Protein AF-A0A9D8DW08-F1 (afdb_monomer)

Structure (mmCIF, N/CA/C/O backbone):
data_AF-A0A9D8DW08-F1
#
_entry.id   AF-A0A9D8DW08-F1
#
loop_
_atom_site.group_PDB
_atom_site.id
_atom_site.type_symbol
_atom_site.label_atom_id
_atom_site.label_alt_id
_atom_site.label_comp_id
_atom_site.label_asym_id
_atom_site.label_entity_id
_atom_site.label_seq_id
_atom_site.pdbx_PDB_ins_code
_atom_site.Cartn_x
_atom_site.Cartn_y
_atom_site.Cartn_z
_atom_site.occupancy
_atom_site.B_iso_or_equiv
_atom_site.auth_seq_id
_atom_site.auth_comp_id
_atom_site.auth_asym_id
_atom_site.auth_atom_id
_atom_site.pdbx_PDB_model_num
ATOM 1 N N . MET A 1 1 ? 22.274 -33.154 24.339 1.00 39.69 1 MET A N 1
ATOM 2 C CA . MET A 1 1 ? 23.361 -33.702 23.501 1.00 3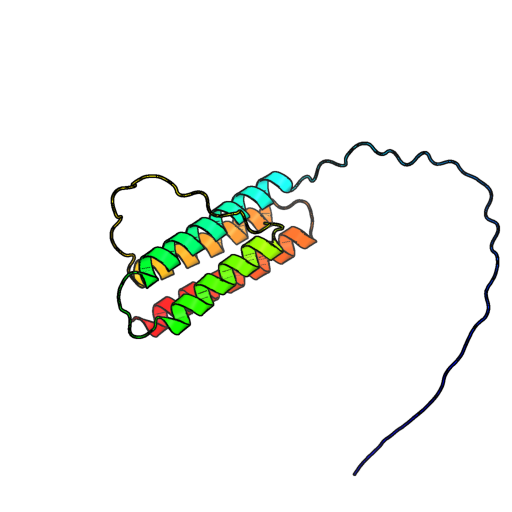9.69 1 MET A CA 1
ATOM 3 C C . MET A 1 1 ? 23.893 -32.590 22.617 1.00 39.69 1 MET A C 1
ATOM 5 O O . MET A 1 1 ? 23.185 -32.125 21.737 1.00 39.69 1 MET A O 1
ATOM 9 N N . THR A 1 2 ? 25.101 -32.122 22.906 1.00 46.06 2 THR A N 1
ATOM 10 C CA . THR A 1 2 ? 25.752 -30.995 22.230 1.00 46.06 2 THR A CA 1
ATOM 11 C C . THR A 1 2 ? 26.666 -31.552 21.148 1.00 46.06 2 THR A C 1
ATOM 13 O O . THR A 1 2 ? 27.529 -32.370 21.456 1.00 46.06 2 THR A O 1
ATOM 16 N N . ARG A 1 3 ? 26.510 -31.122 19.895 1.00 59.38 3 ARG A N 1
ATOM 17 C CA . ARG A 1 3 ? 27.507 -31.375 18.847 1.00 59.38 3 ARG A CA 1
ATOM 18 C C . ARG A 1 3 ? 28.001 -30.031 18.328 1.00 59.38 3 ARG A C 1
ATOM 20 O O . ARG A 1 3 ? 27.386 -29.417 17.469 1.00 59.38 3 ARG A O 1
ATOM 27 N N . ARG A 1 4 ? 29.084 -29.555 18.948 1.00 60.75 4 ARG A N 1
ATOM 28 C CA . ARG A 1 4 ? 29.958 -28.512 18.407 1.00 60.75 4 ARG A CA 1
ATOM 29 C C . ARG A 1 4 ? 30.937 -29.206 17.470 1.00 60.75 4 ARG A C 1
ATOM 31 O O . ARG A 1 4 ? 31.644 -30.109 17.910 1.00 60.75 4 ARG A O 1
ATOM 38 N N . THR A 1 5 ? 30.987 -28.777 16.219 1.00 62.94 5 THR A N 1
ATOM 39 C CA . THR A 1 5 ? 32.003 -29.217 15.263 1.00 62.94 5 THR A CA 1
ATOM 40 C C . THR A 1 5 ? 32.653 -27.972 14.685 1.00 62.94 5 THR A C 1
ATOM 42 O O . THR A 1 5 ? 31.967 -27.053 14.243 1.00 62.94 5 THR A O 1
ATOM 45 N N . ALA A 1 6 ? 33.973 -27.919 14.805 1.00 55.72 6 ALA A N 1
ATOM 46 C CA . ALA A 1 6 ? 34.824 -26.784 14.501 1.00 55.72 6 ALA A CA 1
ATOM 47 C C . ALA A 1 6 ? 35.776 -27.114 13.340 1.00 55.72 6 ALA A C 1
ATOM 49 O O . ALA A 1 6 ? 36.085 -2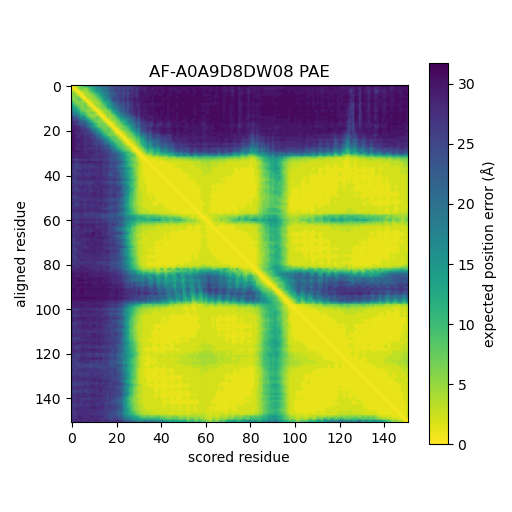8.284 13.124 1.00 55.72 6 ALA A O 1
ATOM 50 N N . LEU A 1 7 ? 36.285 -26.035 12.726 1.00 49.97 7 LEU A N 1
ATOM 51 C CA . LEU A 1 7 ? 37.443 -25.902 11.824 1.00 49.97 7 LEU A CA 1
ATOM 52 C C . LEU A 1 7 ? 37.309 -26.455 10.392 1.00 49.97 7 LEU A C 1
ATOM 54 O O . LEU A 1 7 ? 37.108 -27.642 10.187 1.00 49.97 7 LEU A O 1
ATOM 58 N N . ALA A 1 8 ? 37.598 -25.625 9.383 1.00 50.16 8 ALA A N 1
ATOM 59 C CA . ALA A 1 8 ? 38.976 -25.303 9.003 1.00 50.16 8 ALA A CA 1
ATOM 60 C C . ALA A 1 8 ? 39.054 -24.139 7.993 1.00 50.16 8 ALA A C 1
ATOM 62 O O . ALA A 1 8 ? 38.262 -24.039 7.061 1.00 50.16 8 ALA A O 1
ATOM 63 N N . LEU A 1 9 ? 40.048 -23.276 8.213 1.00 50.84 9 LEU A N 1
ATOM 64 C CA . LEU A 1 9 ? 40.566 -22.265 7.292 1.00 50.84 9 LEU A CA 1
ATOM 65 C C . LEU A 1 9 ? 41.298 -22.937 6.124 1.00 50.84 9 LEU A C 1
ATOM 67 O O . LEU A 1 9 ? 42.150 -23.792 6.360 1.00 50.84 9 LEU A O 1
ATOM 71 N N . LEU A 1 10 ? 41.065 -22.464 4.900 1.00 52.16 10 LEU A N 1
ATOM 72 C CA . LEU A 1 10 ? 41.981 -22.637 3.774 1.00 52.16 10 LEU A CA 1
ATOM 73 C C . LEU A 1 10 ? 42.176 -21.281 3.092 1.00 52.16 10 LEU A C 1
ATOM 75 O O . LEU A 1 10 ? 41.304 -20.782 2.386 1.00 52.16 10 LEU A O 1
ATOM 79 N N . ALA A 1 11 ? 43.338 -20.685 3.353 1.00 50.75 11 ALA A N 1
ATOM 80 C CA . ALA A 1 11 ? 43.899 -19.611 2.553 1.00 50.75 11 ALA A CA 1
ATOM 81 C C . ALA A 1 11 ? 44.397 -20.202 1.224 1.00 50.75 11 ALA A C 1
ATOM 83 O O . ALA A 1 11 ? 45.152 -21.174 1.226 1.00 50.75 11 ALA A O 1
ATOM 84 N N . GLY A 1 12 ? 43.973 -19.619 0.103 1.00 52.31 12 GLY A N 1
ATOM 85 C CA . GLY A 1 12 ? 44.420 -19.973 -1.242 1.00 52.31 12 GLY A CA 1
ATOM 86 C C . GLY A 1 12 ? 44.947 -18.733 -1.954 1.00 52.31 12 GLY A C 1
ATOM 87 O O . GLY A 1 12 ? 44.216 -17.764 -2.135 1.00 52.31 12 GLY A O 1
ATOM 88 N N . ALA A 1 13 ? 46.235 -18.770 -2.285 1.00 49.03 13 ALA A N 1
ATOM 89 C CA . ALA A 1 13 ? 47.001 -17.735 -2.962 1.00 49.03 13 ALA A CA 1
ATOM 90 C C . ALA A 1 13 ? 46.546 -17.494 -4.413 1.00 49.03 13 ALA A C 1
ATOM 92 O O . ALA A 1 13 ? 45.934 -18.352 -5.046 1.00 49.03 13 ALA A O 1
ATOM 93 N N . GLY A 1 14 ? 46.870 -16.302 -4.917 1.00 50.50 14 GLY A N 1
ATOM 94 C CA . GLY A 1 14 ? 46.451 -15.805 -6.219 1.00 50.50 14 GLY A CA 1
ATOM 95 C C . GLY A 1 14 ? 47.036 -16.538 -7.425 1.00 50.50 14 GLY A C 1
ATOM 96 O O . GLY A 1 14 ? 48.115 -17.126 -7.382 1.00 50.50 14 GLY A O 1
ATOM 97 N N . LEU A 1 15 ? 46.314 -16.403 -8.535 1.00 56.44 15 LEU A N 1
ATOM 98 C CA . LEU A 1 15 ? 46.805 -16.638 -9.884 1.00 56.44 15 LEU A CA 1
ATOM 99 C C . LEU A 1 15 ? 46.587 -15.356 -10.687 1.00 56.44 15 LEU A C 1
ATOM 101 O O . LEU A 1 15 ? 45.458 -14.907 -10.877 1.00 56.44 15 LEU A O 1
ATOM 105 N N . ALA A 1 16 ? 47.691 -14.768 -11.144 1.00 56.59 16 ALA A N 1
ATOM 106 C CA . ALA A 1 16 ? 47.689 -13.769 -12.195 1.00 56.59 16 ALA A CA 1
ATOM 107 C C . ALA A 1 16 ? 47.258 -14.451 -13.501 1.00 56.59 16 ALA A C 1
ATOM 109 O O . ALA A 1 16 ? 48.012 -15.236 -14.075 1.00 56.59 16 ALA A O 1
ATOM 110 N N . ALA A 1 17 ? 46.039 -14.164 -13.955 1.00 52.53 17 ALA A N 1
ATOM 111 C CA . ALA A 1 17 ? 45.581 -14.505 -15.292 1.00 52.53 17 ALA A CA 1
ATOM 112 C C . ALA A 1 17 ? 45.652 -13.247 -16.163 1.00 52.53 17 ALA A C 1
ATOM 114 O O . ALA A 1 17 ? 44.781 -12.380 -16.120 1.00 52.53 17 ALA A O 1
ATOM 115 N N . CYS A 1 18 ? 46.728 -13.148 -16.941 1.00 58.38 18 CYS A N 1
ATOM 116 C CA . CYS A 1 18 ? 46.840 -12.224 -18.058 1.00 58.38 18 CYS A CA 1
ATOM 117 C C . CYS A 1 18 ? 45.827 -12.634 -19.133 1.00 58.38 18 CYS A C 1
ATOM 119 O O . CYS A 1 18 ? 46.037 -13.623 -19.832 1.00 58.38 18 CYS A O 1
ATOM 121 N N . THR A 1 19 ? 44.752 -11.866 -19.286 1.00 63.84 19 THR A N 1
ATOM 122 C CA . THR A 1 19 ? 43.952 -11.866 -20.512 1.00 63.84 19 THR A CA 1
ATOM 123 C C . THR A 1 19 ? 44.161 -10.529 -21.207 1.00 63.84 19 THR A C 1
ATOM 125 O O . THR A 1 19 ? 43.840 -9.465 -20.685 1.00 63.84 19 THR A O 1
ATOM 128 N N . SER A 1 20 ? 44.793 -10.651 -22.369 1.00 51.50 20 SER A N 1
ATOM 129 C CA . SER A 1 20 ? 44.937 -9.703 -23.467 1.00 51.50 20 SER A CA 1
ATOM 130 C C . SER A 1 20 ? 43.800 -8.692 -23.588 1.00 51.50 20 SER A C 1
ATOM 132 O O . SER A 1 20 ? 42.624 -9.043 -23.502 1.00 51.50 20 SER A O 1
ATOM 134 N N . GLY A 1 21 ? 44.195 -7.445 -23.843 1.00 52.06 21 GLY A N 1
ATOM 135 C CA . GLY A 1 21 ? 43.305 -6.315 -24.038 1.00 52.06 21 GLY A CA 1
ATOM 136 C C . GLY A 1 21 ? 42.246 -6.557 -25.108 1.00 52.06 21 GLY A C 1
ATOM 137 O O . GLY A 1 21 ? 42.547 -6.858 -26.260 1.00 52.06 21 GLY A O 1
ATOM 138 N N . GLY A 1 22 ? 41.006 -6.334 -24.704 1.00 41.25 22 GLY A N 1
ATOM 139 C CA . GLY A 1 22 ? 40.044 -5.625 -25.518 1.00 41.25 22 GLY A CA 1
ATOM 140 C C . GLY A 1 22 ? 39.652 -4.399 -24.714 1.00 41.25 22 GLY A C 1
ATOM 141 O O . GLY A 1 22 ? 38.980 -4.543 -23.695 1.00 41.25 22 GLY A O 1
ATOM 142 N N . ASP A 1 23 ? 40.080 -3.213 -25.145 1.00 49.00 23 ASP A N 1
ATOM 143 C CA . ASP A 1 23 ? 39.424 -1.964 -24.757 1.00 49.00 23 ASP A CA 1
ATOM 144 C C . ASP A 1 23 ? 38.014 -2.016 -25.363 1.00 49.00 23 ASP A C 1
ATOM 146 O O . ASP A 1 23 ? 37.733 -1.491 -26.438 1.00 49.00 23 ASP A O 1
ATOM 150 N N . SER A 1 24 ? 37.119 -2.755 -24.708 1.00 55.66 24 SER A N 1
ATOM 151 C CA . SER A 1 24 ? 35.696 -2.512 -24.859 1.00 55.66 24 SER A CA 1
ATOM 152 C C . SER A 1 24 ? 35.456 -1.239 -24.079 1.00 55.66 24 SER A C 1
ATOM 154 O O . SER A 1 24 ? 35.317 -1.269 -22.858 1.00 55.66 24 SER A O 1
ATOM 156 N N . VAL A 1 25 ? 35.491 -0.111 -24.789 1.00 56.75 25 VAL A N 1
ATOM 157 C CA . VAL A 1 25 ? 34.915 1.1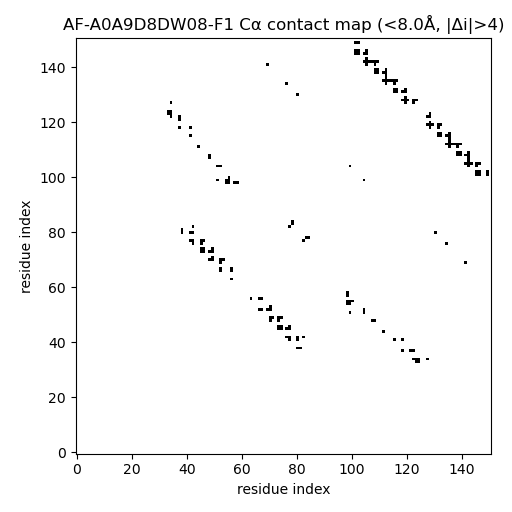35 -24.297 1.00 56.75 25 VAL A CA 1
ATOM 158 C C . VAL A 1 25 ? 33.499 0.768 -23.885 1.00 56.75 25 VAL A C 1
ATOM 160 O O . VAL A 1 25 ? 32.664 0.474 -24.739 1.00 56.75 25 VAL A O 1
ATOM 163 N N . ALA A 1 26 ? 33.279 0.655 -22.575 1.00 59.53 26 ALA A N 1
ATOM 164 C CA . ALA A 1 26 ? 31.960 0.425 -22.032 1.00 59.53 26 ALA A CA 1
ATOM 165 C C . ALA A 1 26 ? 31.085 1.543 -22.588 1.00 59.53 26 ALA A C 1
ATOM 167 O O . ALA A 1 26 ? 31.354 2.724 -22.341 1.00 59.53 26 ALA A O 1
ATOM 168 N N . ASP A 1 27 ? 30.107 1.158 -23.403 1.00 52.97 27 ASP A N 1
ATOM 169 C CA . ASP A 1 27 ? 29.066 2.056 -23.853 1.00 52.97 27 ASP A CA 1
ATOM 170 C C . ASP A 1 27 ? 28.392 2.589 -22.587 1.00 52.97 27 ASP A C 1
ATOM 172 O O . ASP A 1 27 ? 27.658 1.893 -21.892 1.00 52.97 27 ASP A O 1
ATOM 176 N N . THR A 1 28 ? 28.784 3.804 -22.216 1.00 60.38 28 THR A N 1
ATOM 177 C CA . THR A 1 28 ? 28.311 4.545 -21.042 1.00 60.38 28 THR A CA 1
ATOM 178 C C . THR A 1 28 ? 27.081 5.365 -21.409 1.00 60.38 28 THR A C 1
ATOM 180 O O . THR A 1 28 ? 26.70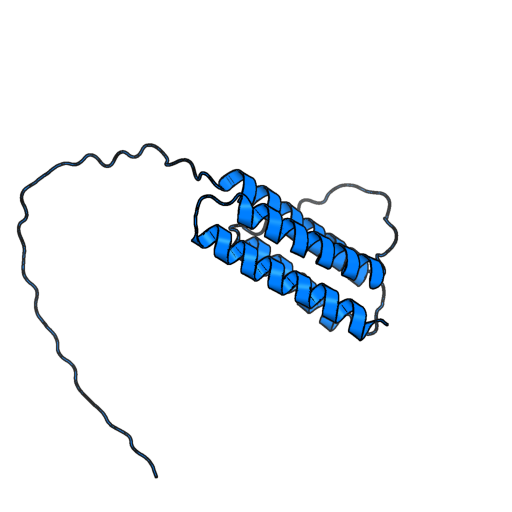9 6.300 -20.699 1.00 60.38 28 THR A O 1
ATOM 183 N N . SER A 1 29 ? 26.431 5.011 -22.521 1.00 61.00 29 SER A N 1
ATOM 184 C CA . SER A 1 29 ? 25.085 5.461 -22.811 1.00 61.00 29 SER A CA 1
ATOM 185 C C . SER A 1 29 ? 24.189 5.037 -21.644 1.00 61.00 29 SER A C 1
ATOM 187 O O . SER A 1 29 ? 24.195 3.863 -21.269 1.00 61.00 29 SER A O 1
ATOM 189 N N . PRO A 1 30 ? 23.451 5.968 -21.016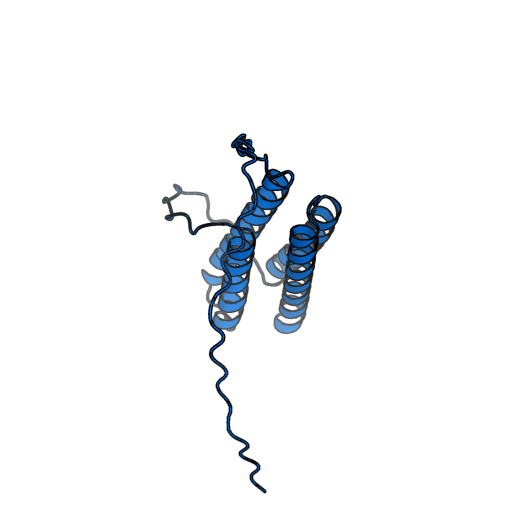 1.00 58.00 30 PRO A N 1
ATOM 190 C CA . PRO A 1 30 ? 22.559 5.614 -19.927 1.00 58.00 30 PRO A CA 1
ATOM 191 C C . PRO A 1 30 ? 21.529 4.614 -20.451 1.00 58.00 30 PRO A C 1
ATOM 193 O O . PRO A 1 30 ? 20.705 4.951 -21.303 1.00 58.00 30 PRO A O 1
ATOM 196 N N . THR A 1 31 ? 21.583 3.378 -19.954 1.00 73.75 31 THR A N 1
ATOM 197 C CA . THR A 1 31 ? 20.529 2.396 -20.193 1.00 73.75 31 THR A CA 1
ATOM 198 C C . THR A 1 31 ? 19.239 2.963 -19.614 1.00 73.75 31 THR A C 1
ATOM 200 O O . THR A 1 31 ? 19.141 3.205 -18.410 1.00 73.75 31 THR A O 1
ATOM 203 N N . VAL A 1 32 ? 18.264 3.229 -20.480 1.00 86.06 32 VAL A N 1
ATOM 204 C CA . VAL A 1 32 ? 16.927 3.664 -20.067 1.00 86.06 32 VAL A CA 1
ATOM 205 C C . VAL A 1 32 ? 16.285 2.509 -19.297 1.00 86.06 32 VAL A C 1
ATOM 207 O O . VAL A 1 32 ? 16.144 1.428 -19.861 1.00 86.06 32 VAL A O 1
ATOM 210 N N . ASP A 1 33 ? 15.915 2.722 -18.028 1.00 90.00 33 ASP A N 1
ATOM 211 C CA . ASP A 1 33 ? 15.120 1.751 -17.258 1.00 90.00 33 ASP A CA 1
ATOM 212 C C . ASP A 1 33 ? 13.739 1.626 -17.931 1.00 90.00 33 ASP A C 1
ATOM 214 O O . ASP A 1 33 ? 12.966 2.595 -17.895 1.00 90.00 33 ASP A O 1
ATOM 218 N N . PRO A 1 34 ? 13.418 0.480 -18.568 1.00 95.00 34 PRO A N 1
ATOM 219 C CA . PRO A 1 34 ? 12.163 0.311 -19.297 1.00 95.00 34 PRO A CA 1
ATOM 220 C C . PRO A 1 34 ? 10.939 0.381 -18.374 1.00 95.00 34 PRO A C 1
ATOM 222 O O . PRO A 1 34 ? 9.842 0.692 -18.835 1.00 95.00 34 PRO A O 1
ATOM 225 N N . ASP A 1 35 ? 11.128 0.152 -17.073 1.00 97.19 35 ASP A N 1
ATOM 226 C CA . ASP A 1 35 ? 10.066 0.108 -16.077 1.00 97.19 35 ASP A CA 1
ATOM 227 C C . ASP A 1 35 ? 9.975 1.373 -15.209 1.00 97.19 35 ASP A C 1
ATOM 229 O O . ASP A 1 35 ? 9.149 1.438 -14.292 1.00 97.19 35 ASP A O 1
ATOM 233 N N . ALA A 1 36 ? 10.771 2.409 -15.495 1.00 95.00 36 ALA A N 1
ATOM 234 C CA . ALA A 1 36 ? 10.802 3.637 -14.697 1.00 95.00 36 ALA A CA 1
ATOM 235 C C . ALA A 1 36 ? 9.408 4.265 -14.513 1.00 95.00 36 ALA A C 1
ATOM 237 O O . ALA A 1 36 ? 9.066 4.719 -13.419 1.00 95.00 36 ALA A O 1
ATOM 238 N N . GLY A 1 37 ? 8.582 4.252 -15.566 1.00 95.62 37 GLY A N 1
ATOM 239 C CA . GLY A 1 37 ? 7.210 4.764 -15.521 1.00 95.62 37 GLY A CA 1
ATOM 240 C C . GLY A 1 37 ? 6.307 3.955 -14.586 1.00 95.62 37 GLY A C 1
ATOM 241 O O . GLY A 1 37 ? 5.657 4.529 -13.715 1.00 95.62 37 GLY A O 1
ATOM 242 N N . THR A 1 38 ? 6.320 2.625 -14.716 1.00 97.62 38 THR A N 1
ATOM 243 C CA . THR A 1 38 ? 5.557 1.712 -13.847 1.00 97.62 38 THR A CA 1
ATOM 244 C C . THR A 1 38 ? 5.989 1.858 -12.389 1.00 97.62 38 THR A C 1
ATOM 246 O O . THR A 1 38 ? 5.151 1.948 -11.494 1.00 97.62 38 THR A O 1
ATOM 249 N N . ARG A 1 39 ? 7.298 1.942 -12.135 1.00 97.31 39 ARG A N 1
ATOM 250 C CA . ARG A 1 39 ? 7.861 2.126 -10.793 1.00 97.31 39 ARG A CA 1
ATOM 251 C C . ARG A 1 39 ? 7.403 3.444 -10.166 1.00 97.31 39 ARG A C 1
ATOM 253 O O . ARG A 1 39 ? 6.933 3.445 -9.032 1.00 97.31 39 ARG A O 1
ATOM 260 N N . ALA A 1 40 ? 7.485 4.548 -10.909 1.00 96.25 40 ALA A N 1
ATOM 261 C CA . ALA A 1 40 ? 7.054 5.864 -10.439 1.00 96.25 40 ALA A CA 1
ATOM 262 C C . ALA A 1 40 ? 5.543 5.923 -10.156 1.00 96.25 40 ALA A C 1
ATOM 264 O O . ALA A 1 40 ? 5.131 6.496 -9.147 1.00 96.25 40 ALA A O 1
ATOM 265 N N . GLU A 1 41 ? 4.725 5.301 -11.010 1.00 96.88 41 GLU A N 1
ATOM 266 C CA . GLU A 1 41 ? 3.277 5.185 -10.816 1.00 96.88 41 GLU A CA 1
ATOM 267 C C . GLU A 1 41 ? 2.948 4.468 -9.499 1.00 96.88 41 GLU A C 1
ATOM 269 O O . GLU A 1 41 ? 2.175 4.980 -8.690 1.00 96.88 41 GLU A O 1
ATOM 274 N N . VAL A 1 42 ? 3.561 3.306 -9.256 1.00 98.31 42 VAL A N 1
ATOM 275 C CA . VAL A 1 42 ? 3.281 2.511 -8.053 1.00 98.31 42 VAL A CA 1
ATOM 276 C C . VAL A 1 42 ? 3.815 3.205 -6.798 1.00 98.31 42 VAL A C 1
ATOM 278 O O . VAL A 1 42 ? 3.114 3.243 -5.793 1.00 98.31 42 VAL A O 1
ATOM 281 N N . VAL A 1 43 ? 4.985 3.850 -6.857 1.00 98.12 43 VAL A N 1
ATOM 282 C CA . VAL A 1 43 ? 5.493 4.686 -5.752 1.00 98.12 43 VAL A CA 1
ATOM 283 C C . VAL A 1 43 ? 4.502 5.794 -5.388 1.00 98.12 43 VAL A C 1
ATOM 285 O O . VAL A 1 43 ? 4.243 6.018 -4.207 1.00 98.12 43 VAL A O 1
ATOM 288 N N . ALA A 1 44 ? 3.924 6.483 -6.375 1.00 96.12 44 ALA A N 1
ATOM 289 C CA . ALA A 1 44 ? 2.922 7.513 -6.110 1.00 96.12 44 ALA A CA 1
ATOM 290 C C . ALA A 1 44 ? 1.656 6.935 -5.452 1.00 96.12 44 ALA A C 1
ATOM 292 O O . ALA A 1 44 ? 1.082 7.570 -4.568 1.00 96.12 44 ALA A O 1
ATOM 293 N N . GLN A 1 45 ? 1.247 5.725 -5.843 1.00 98.06 45 GLN A N 1
ATOM 294 C CA . GLN A 1 45 ? 0.113 5.022 -5.237 1.00 98.06 45 GLN A CA 1
ATOM 295 C C . GLN A 1 45 ? 0.398 4.609 -3.780 1.00 98.06 45 GLN A C 1
ATOM 297 O O . GLN A 1 45 ? -0.459 4.830 -2.928 1.00 98.06 45 GLN A O 1
ATOM 302 N N . GLU A 1 46 ? 1.596 4.104 -3.460 1.00 98.62 46 GLU A N 1
ATOM 303 C CA . GLU A 1 46 ? 1.989 3.806 -2.069 1.00 98.62 46 GLU A CA 1
ATOM 304 C C . GLU A 1 46 ? 1.940 5.063 -1.190 1.00 98.62 46 GLU A C 1
ATOM 306 O O . GLU A 1 46 ? 1.382 5.047 -0.095 1.00 98.62 46 GLU A O 1
ATOM 311 N N . TRP A 1 47 ? 2.461 6.193 -1.677 1.00 97.56 47 TRP A N 1
ATOM 312 C CA . TRP A 1 47 ? 2.409 7.451 -0.925 1.00 97.56 47 TRP A CA 1
ATOM 313 C C . TRP A 1 47 ? 0.985 7.992 -0.755 1.00 97.56 47 TRP A C 1
ATOM 315 O O . TRP A 1 47 ? 0.686 8.612 0.267 1.00 97.56 47 TRP A O 1
ATOM 325 N N . ALA A 1 48 ? 0.090 7.735 -1.712 1.00 96.81 48 ALA A N 1
ATOM 326 C CA . ALA A 1 48 ? -1.326 8.052 -1.557 1.00 96.81 48 ALA A CA 1
ATOM 327 C C . ALA A 1 48 ? -1.983 7.210 -0.446 1.00 96.81 48 ALA A C 1
ATOM 329 O O . ALA A 1 48 ? -2.766 7.754 0.333 1.00 96.81 48 ALA A O 1
ATOM 330 N N . LEU A 1 49 ? -1.623 5.926 -0.313 1.00 98.00 49 LEU A N 1
ATOM 331 C CA . LEU A 1 49 ? -2.066 5.085 0.807 1.00 98.00 49 LEU A CA 1
ATOM 332 C C . LEU A 1 49 ? -1.508 5.592 2.140 1.00 98.00 49 LEU A C 1
ATOM 334 O O . LEU A 1 49 ? -2.272 5.747 3.089 1.00 98.00 49 LEU A O 1
ATOM 338 N N . VAL A 1 50 ? -0.221 5.959 2.207 1.00 97.50 50 VAL A N 1
ATOM 339 C CA . VAL A 1 50 ? 0.374 6.572 3.412 1.00 97.50 50 VAL A CA 1
ATOM 340 C C . VAL A 1 50 ? -0.418 7.805 3.857 1.00 97.50 50 VAL A C 1
ATOM 342 O O . VAL A 1 50 ? -0.749 7.920 5.036 1.00 97.50 50 VAL A O 1
ATOM 345 N N . ALA A 1 51 ? -0.779 8.691 2.923 1.00 95.88 51 ALA A N 1
ATOM 346 C CA . ALA A 1 51 ? -1.582 9.876 3.221 1.00 95.88 51 ALA A CA 1
ATOM 347 C C . ALA A 1 51 ? -3.005 9.528 3.702 1.00 95.88 51 ALA A C 1
ATOM 349 O O . ALA A 1 51 ? -3.551 10.212 4.570 1.00 95.88 51 ALA A O 1
ATOM 350 N N . LEU A 1 52 ? -3.605 8.459 3.171 1.00 96.50 52 LEU A N 1
ATOM 351 C CA . LEU A 1 52 ? -4.916 7.979 3.605 1.00 96.50 52 LEU A CA 1
ATOM 352 C C . LEU A 1 52 ? -4.866 7.418 5.036 1.00 96.50 52 LEU A C 1
ATOM 354 O O . LEU A 1 52 ? -5.731 7.738 5.852 1.00 96.50 52 LEU A O 1
ATOM 358 N N . TYR A 1 53 ? -3.823 6.655 5.373 1.00 97.31 53 TYR A N 1
ATOM 359 C CA . TYR A 1 53 ? -3.583 6.202 6.744 1.00 97.31 53 TYR A CA 1
ATOM 360 C C . TYR A 1 53 ? -3.270 7.359 7.698 1.00 97.31 53 TYR A C 1
ATOM 362 O O . TYR A 1 53 ? -3.775 7.359 8.817 1.00 97.31 53 TYR A O 1
ATOM 370 N N . ASP A 1 54 ? -2.499 8.364 7.269 1.00 96.25 54 ASP A N 1
ATOM 371 C CA . ASP A 1 54 ? -2.272 9.591 8.048 1.00 96.25 54 ASP A CA 1
ATOM 372 C C . ASP A 1 54 ? -3.590 10.298 8.385 1.00 96.25 54 ASP A C 1
ATOM 374 O O . ASP A 1 54 ? -3.810 10.706 9.526 1.00 96.25 54 ASP A O 1
ATOM 378 N N . ALA A 1 55 ? -4.499 10.397 7.411 1.00 94.81 55 ALA A N 1
ATOM 379 C CA . ALA A 1 55 ? -5.823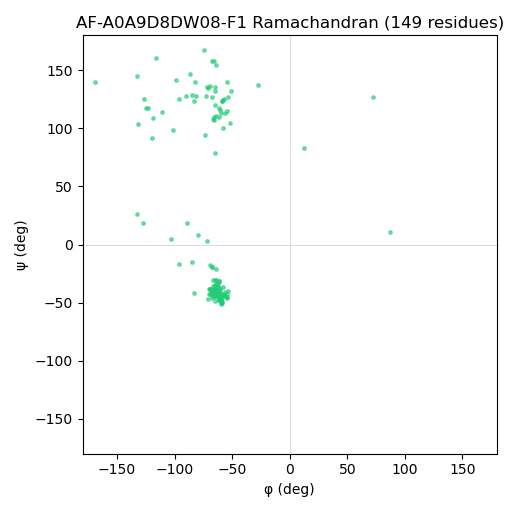 10.969 7.628 1.00 94.81 55 ALA A CA 1
ATOM 380 C C . ALA A 1 55 ? -6.672 10.127 8.597 1.00 94.81 55 ALA A C 1
ATOM 382 O O . ALA A 1 55 ? -7.366 10.693 9.441 1.00 94.81 55 ALA A O 1
ATOM 383 N N . ALA A 1 56 ? -6.601 8.793 8.520 1.00 94.69 56 ALA A N 1
ATOM 384 C CA . ALA A 1 56 ? -7.287 7.896 9.455 1.00 94.69 56 ALA A CA 1
ATOM 385 C C . ALA A 1 56 ? -6.759 8.049 10.893 1.00 94.69 56 ALA A C 1
ATOM 387 O O . ALA A 1 56 ? -7.534 8.130 11.847 1.00 94.69 56 ALA A O 1
ATOM 388 N N . LEU A 1 57 ? -5.433 8.125 11.041 1.00 95.62 57 LEU A N 1
ATOM 389 C CA . LEU A 1 57 ? -4.729 8.263 12.319 1.00 95.62 57 LEU A CA 1
ATOM 390 C C . LEU A 1 57 ? -4.938 9.633 12.980 1.00 95.62 57 LEU A C 1
ATOM 392 O O . LEU A 1 57 ? -4.720 9.769 14.183 1.00 95.62 57 LEU A O 1
ATOM 396 N N . ALA A 1 58 ? -5.391 10.641 12.230 1.00 93.69 58 ALA A N 1
ATOM 397 C CA . ALA A 1 58 ? -5.743 11.947 12.782 1.00 93.69 58 ALA A CA 1
ATOM 398 C C . ALA A 1 58 ? -6.981 11.900 13.702 1.00 93.69 58 ALA A C 1
ATOM 400 O O . ALA A 1 58 ? -7.172 12.808 14.516 1.00 93.69 58 ALA A O 1
ATOM 401 N N . ALA A 1 59 ? -7.815 10.856 13.604 1.00 89.75 59 ALA A N 1
ATOM 402 C CA . ALA A 1 59 ? -8.934 10.623 14.512 1.00 89.75 59 ALA A CA 1
ATOM 403 C C . ALA A 1 59 ? -8.575 9.590 15.601 1.00 89.75 59 ALA A C 1
ATOM 405 O O . ALA A 1 59 ? -7.926 8.583 15.308 1.00 89.75 59 ALA A O 1
ATOM 406 N N . PRO A 1 60 ? -9.031 9.771 16.859 1.00 84.38 60 PRO A N 1
ATOM 407 C CA . PRO A 1 60 ? -8.821 8.778 17.908 1.00 84.38 60 PRO A CA 1
ATOM 408 C C . PRO A 1 60 ? -9.429 7.424 17.529 1.00 84.38 60 PRO A C 1
ATOM 410 O O . PRO A 1 60 ? -10.632 7.318 17.289 1.00 84.38 60 PRO A O 1
ATOM 413 N N . SER A 1 61 ? -8.609 6.375 17.531 1.00 85.00 61 SER A N 1
ATOM 414 C CA . SER A 1 61 ? -9.049 5.001 17.302 1.00 85.00 61 SER A CA 1
ATOM 415 C C . SER A 1 61 ? -8.457 4.068 18.356 1.00 85.00 61 SER A C 1
ATOM 417 O O . SER A 1 61 ? -7.318 4.232 18.788 1.00 85.00 61 SER A O 1
ATOM 419 N N . GLY A 1 62 ? -9.216 3.045 18.756 1.00 91.50 62 GLY A N 1
ATOM 420 C CA . GLY A 1 62 ? -8.719 1.994 19.653 1.00 91.50 62 GLY A CA 1
ATOM 421 C C . GLY A 1 62 ? -7.710 1.040 18.999 1.00 91.50 62 GLY A C 1
ATOM 422 O O . GLY A 1 62 ? -7.309 0.069 19.630 1.00 91.50 62 GLY A O 1
ATOM 423 N N . ARG A 1 63 ? -7.344 1.276 17.731 1.00 94.19 63 ARG A N 1
ATOM 424 C CA . ARG A 1 63 ? -6.483 0.412 16.905 1.00 94.19 63 ARG A CA 1
ATOM 425 C C . ARG A 1 63 ? -5.390 1.214 16.180 1.00 94.19 63 ARG A C 1
ATOM 427 O O . ARG A 1 63 ? -4.912 0.804 15.127 1.00 94.19 63 ARG A O 1
ATOM 434 N N . ALA A 1 64 ? -5.001 2.364 16.738 1.00 95.56 64 ALA A N 1
ATOM 435 C CA . ALA A 1 64 ? -4.021 3.273 16.140 1.00 95.56 64 ALA A CA 1
ATOM 436 C C . ALA A 1 64 ? -2.658 2.604 15.884 1.00 95.56 64 ALA A C 1
ATOM 438 O O . ALA A 1 64 ? -2.046 2.853 14.848 1.00 95.56 64 ALA A O 1
ATOM 439 N N . ASP A 1 65 ? -2.215 1.714 16.775 1.00 97.25 65 ASP A N 1
ATOM 440 C CA . ASP A 1 65 ? -0.949 0.988 16.616 1.00 97.25 65 ASP A CA 1
ATOM 441 C C . ASP A 1 65 ? -0.956 0.110 15.358 1.00 97.25 65 ASP A C 1
ATOM 443 O O . ASP A 1 65 ? 0.003 0.086 14.594 1.00 97.25 65 ASP A O 1
ATOM 447 N N . GLU A 1 66 ? -2.067 -0.570 15.086 1.00 97.62 66 GLU A N 1
ATOM 448 C CA . GLU A 1 66 ? -2.199 -1.427 13.908 1.00 97.62 66 GLU A CA 1
ATOM 449 C C . GLU A 1 66 ? -2.261 -0.607 12.622 1.00 97.62 66 GLU A C 1
ATOM 451 O O . GLU A 1 66 ? -1.587 -0.938 11.652 1.00 97.62 66 GLU A O 1
ATOM 456 N N . LEU A 1 67 ? -3.013 0.498 12.624 1.00 97.69 67 LEU A N 1
ATOM 457 C CA . LEU A 1 67 ? -3.044 1.426 11.490 1.00 97.69 67 LEU A CA 1
ATOM 458 C C . LEU A 1 67 ? -1.664 2.050 11.230 1.00 97.69 67 LEU A C 1
ATOM 460 O O . LEU A 1 67 ? -1.285 2.243 10.077 1.00 97.69 67 LEU A O 1
ATOM 464 N N . THR A 1 68 ? -0.886 2.306 12.284 1.00 98.00 68 THR A N 1
ATOM 465 C CA . THR A 1 68 ? 0.503 2.774 12.168 1.00 98.00 68 THR A CA 1
ATOM 466 C C . THR A 1 68 ? 1.387 1.714 11.515 1.00 98.00 68 THR A C 1
ATOM 46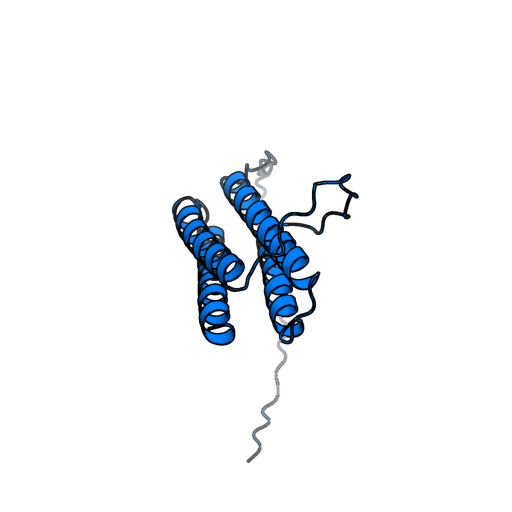8 O O . THR A 1 68 ? 2.131 2.032 10.591 1.00 98.00 68 THR A O 1
ATOM 471 N N . LEU A 1 69 ? 1.262 0.445 11.916 1.00 98.44 69 LEU A N 1
ATOM 472 C CA . LEU A 1 69 ? 2.022 -0.652 11.308 1.00 98.44 69 LEU A CA 1
ATOM 473 C C . LEU A 1 69 ? 1.691 -0.856 9.823 1.00 98.44 69 LEU A C 1
ATOM 475 O O . LEU A 1 69 ? 2.587 -1.169 9.039 1.00 98.44 69 LEU A O 1
ATOM 479 N N . LEU A 1 70 ? 0.427 -0.700 9.421 1.00 98.56 70 LEU A N 1
ATOM 480 C CA . LEU A 1 70 ? 0.034 -0.776 8.008 1.00 98.56 70 LEU A CA 1
ATOM 481 C C . LEU A 1 70 ? 0.611 0.404 7.214 1.00 98.56 70 LEU A C 1
ATOM 483 O O . LEU A 1 70 ? 1.256 0.207 6.186 1.00 98.56 70 LEU A O 1
ATOM 487 N N . ARG A 1 71 ? 0.502 1.624 7.752 1.00 98.56 71 ARG A N 1
ATOM 488 C CA . ARG A 1 71 ? 1.120 2.825 7.173 1.00 98.56 71 ARG A CA 1
ATOM 489 C C . ARG A 1 71 ? 2.625 2.664 6.948 1.00 98.56 71 ARG A C 1
ATOM 491 O O . ARG A 1 71 ? 3.143 3.045 5.899 1.00 98.56 71 ARG A O 1
ATOM 498 N N . GLU A 1 72 ? 3.340 2.127 7.933 1.00 98.56 72 GLU A N 1
ATOM 499 C CA . GLU A 1 72 ? 4.784 1.894 7.842 1.00 98.56 72 GLU A CA 1
ATOM 500 C C . GLU A 1 72 ? 5.144 0.878 6.751 1.00 98.56 72 GLU A C 1
ATOM 502 O O . GLU A 1 72 ? 6.158 1.051 6.073 1.00 98.56 72 GLU A O 1
ATOM 507 N N . GLN A 1 73 ? 4.300 -0.131 6.517 1.00 98.69 73 GLN A N 1
ATOM 508 C CA . GLN A 1 73 ? 4.508 -1.092 5.431 1.00 98.69 73 GLN A CA 1
ATOM 509 C C . GLN A 1 73 ? 4.415 -0.433 4.051 1.00 98.69 73 GLN A C 1
ATOM 511 O O . GLN A 1 73 ? 5.266 -0.713 3.213 1.00 98.69 73 GLN A O 1
ATOM 516 N N . HIS A 1 74 ? 3.490 0.505 3.822 1.00 98.69 74 HIS A N 1
ATOM 517 C CA . HIS A 1 74 ? 3.445 1.259 2.556 1.00 98.69 74 HIS A CA 1
ATOM 518 C C . HIS A 1 74 ? 4.682 2.129 2.334 1.00 98.69 74 HIS A C 1
ATOM 520 O O . HIS A 1 74 ? 5.187 2.233 1.215 1.00 98.69 74 HIS A O 1
ATOM 526 N N . ILE A 1 75 ? 5.227 2.722 3.402 1.00 98.31 75 ILE A N 1
ATOM 527 C CA . ILE A 1 75 ? 6.504 3.443 3.315 1.00 98.31 75 ILE A CA 1
ATOM 528 C C . ILE A 1 75 ? 7.619 2.486 2.879 1.00 98.31 75 ILE A C 1
ATOM 530 O O . ILE A 1 75 ? 8.447 2.846 2.039 1.00 98.31 75 ILE A O 1
ATOM 534 N N . GLU A 1 76 ? 7.650 1.272 3.426 1.00 98.44 76 GLU A N 1
ATOM 535 C CA . GLU A 1 76 ? 8.642 0.268 3.049 1.00 98.44 76 GLU A CA 1
ATOM 536 C C . GLU A 1 76 ? 8.439 -0.245 1.617 1.00 98.44 76 GLU A C 1
ATOM 538 O O . GLU A 1 76 ? 9.412 -0.369 0.876 1.00 98.44 76 GLU A O 1
ATOM 543 N N . HIS A 1 77 ? 7.198 -0.449 1.170 1.00 98.50 77 HIS A N 1
ATOM 544 C CA . HIS A 1 77 ? 6.899 -0.787 -0.223 1.00 98.50 77 HIS A CA 1
ATOM 545 C C . HIS A 1 77 ? 7.392 0.308 -1.181 1.00 98.50 77 HIS A C 1
ATOM 547 O O . HIS A 1 77 ? 8.082 0.010 -2.159 1.00 98.50 77 HIS A O 1
ATOM 553 N N . ALA A 1 78 ? 7.115 1.584 -0.879 1.00 97.75 78 ALA A N 1
ATOM 554 C CA . ALA A 1 78 ? 7.591 2.713 -1.676 1.00 97.75 78 ALA A CA 1
ATOM 555 C C . ALA A 1 78 ? 9.126 2.731 -1.765 1.00 97.75 78 ALA A C 1
ATOM 557 O O . ALA A 1 78 ? 9.688 2.940 -2.843 1.00 97.75 78 ALA A O 1
ATOM 558 N N . ARG A 1 79 ? 9.819 2.471 -0.649 1.00 96.94 79 ARG A N 1
ATOM 559 C CA . ARG A 1 79 ? 11.288 2.381 -0.604 1.00 96.94 79 ARG A CA 1
ATOM 560 C C . ARG A 1 79 ? 11.830 1.198 -1.394 1.00 96.94 79 ARG A C 1
ATOM 562 O O . ARG A 1 79 ? 12.793 1.371 -2.138 1.00 96.94 79 ARG A O 1
ATOM 569 N N . ALA A 1 80 ? 11.205 0.027 -1.288 1.00 97.56 80 ALA A N 1
ATOM 570 C CA . ALA A 1 80 ? 11.570 -1.156 -2.064 1.00 97.56 80 ALA A CA 1
ATOM 571 C C . ALA A 1 80 ? 11.419 -0.915 -3.576 1.00 97.56 80 ALA A C 1
ATOM 573 O O . ALA A 1 80 ? 12.200 -1.427 -4.377 1.00 97.56 80 ALA A O 1
ATOM 574 N N . LEU A 1 81 ? 10.464 -0.069 -3.968 1.00 96.31 81 LEU A N 1
ATOM 575 C CA . LEU A 1 81 ? 10.286 0.409 -5.338 1.00 96.31 81 LEU A CA 1
ATOM 576 C C . LEU A 1 81 ? 11.258 1.539 -5.722 1.00 96.31 81 LEU A C 1
ATOM 578 O O . LEU A 1 81 ? 11.129 2.106 -6.799 1.00 96.31 81 LEU A O 1
ATOM 582 N N . GLY A 1 82 ? 12.245 1.872 -4.891 1.00 93.12 82 GLY A N 1
ATOM 583 C CA . GLY A 1 82 ? 13.270 2.872 -5.193 1.00 93.12 82 GLY A CA 1
ATOM 584 C C . GLY A 1 82 ? 12.888 4.310 -4.839 1.00 93.12 82 GLY A C 1
ATOM 585 O O . GLY A 1 82 ? 13.609 5.234 -5.215 1.00 93.12 82 GLY A O 1
ATOM 586 N N . SER A 1 83 ? 11.789 4.531 -4.108 1.00 91.38 83 SER A N 1
ATOM 587 C CA . SER A 1 83 ? 11.495 5.850 -3.546 1.00 91.38 83 SER A CA 1
ATOM 588 C C . SER A 1 83 ? 12.513 6.194 -2.462 1.00 91.38 83 SER A C 1
ATOM 590 O O . SER A 1 83 ? 12.704 5.452 -1.498 1.00 91.38 83 SER A O 1
ATOM 592 N N . THR A 1 84 ? 13.150 7.353 -2.586 1.00 82.25 84 THR A N 1
ATOM 593 C CA . THR A 1 84 ? 13.871 7.961 -1.471 1.00 82.25 84 THR A CA 1
ATOM 594 C C . THR A 1 84 ? 12.900 8.811 -0.651 1.00 82.25 84 THR A C 1
ATOM 596 O O . THR A 1 84 ? 11.967 9.388 -1.216 1.00 82.25 84 THR A O 1
ATOM 599 N N . PRO A 1 85 ? 13.078 8.910 0.679 1.00 65.94 85 PRO A N 1
ATOM 600 C CA . PRO A 1 85 ? 12.266 9.806 1.489 1.00 65.94 85 PRO A CA 1
ATOM 601 C C . PRO A 1 85 ? 12.385 11.235 0.948 1.00 65.94 85 PRO A C 1
ATOM 603 O O . PRO A 1 85 ? 13.461 11.832 0.998 1.00 65.94 85 PRO A O 1
ATOM 606 N N . ALA A 1 86 ? 11.294 11.782 0.417 1.00 63.03 86 ALA A N 1
ATOM 607 C CA . ALA A 1 86 ? 11.244 13.194 0.082 1.00 63.03 86 ALA A CA 1
ATOM 608 C C . ALA A 1 86 ? 11.169 14.002 1.383 1.00 63.03 86 ALA A C 1
ATOM 610 O O . ALA A 1 86 ? 10.403 13.666 2.289 1.00 63.03 86 ALA A O 1
ATOM 611 N N . THR A 1 87 ? 11.947 15.081 1.485 1.00 49.28 87 THR A N 1
ATOM 612 C CA . THR A 1 87 ? 11.763 16.060 2.560 1.00 49.28 87 THR A CA 1
ATOM 613 C C . THR A 1 87 ? 10.340 16.612 2.448 1.00 49.28 87 THR A C 1
ATOM 615 O O . THR A 1 87 ? 9.992 17.120 1.376 1.00 49.28 87 THR A O 1
ATOM 618 N N . PRO A 1 88 ? 9.503 16.524 3.498 1.00 50.09 88 PRO A N 1
ATOM 619 C CA . PRO A 1 88 ? 8.136 17.011 3.417 1.00 50.09 88 PRO A CA 1
ATOM 620 C C . PRO A 1 88 ? 8.167 18.512 3.128 1.00 50.09 88 PRO A C 1
ATOM 622 O O . PRO A 1 88 ? 8.703 19.303 3.904 1.00 50.09 88 PRO A O 1
ATOM 625 N N . THR A 1 89 ? 7.615 18.905 1.983 1.00 46.84 89 THR A N 1
ATOM 626 C CA . THR A 1 89 ? 7.321 20.305 1.686 1.00 46.84 89 THR A CA 1
ATOM 627 C C . THR A 1 89 ? 5.905 20.587 2.179 1.00 46.84 89 THR A C 1
ATOM 629 O O . THR A 1 89 ? 4.991 19.825 1.857 1.00 46.84 89 THR A O 1
ATOM 632 N N . PRO A 1 90 ? 5.691 21.632 2.996 1.00 41.12 90 PRO A N 1
ATOM 633 C CA . PRO A 1 90 ? 4.358 21.953 3.480 1.00 41.12 90 PRO A CA 1
ATOM 634 C C . PRO A 1 90 ? 3.484 22.374 2.292 1.00 41.12 90 PRO A C 1
ATOM 636 O O . PRO A 1 90 ? 3.691 23.432 1.700 1.00 41.12 90 PRO A O 1
ATOM 639 N N . SER A 1 91 ? 2.521 21.527 1.931 1.00 54.81 91 SER 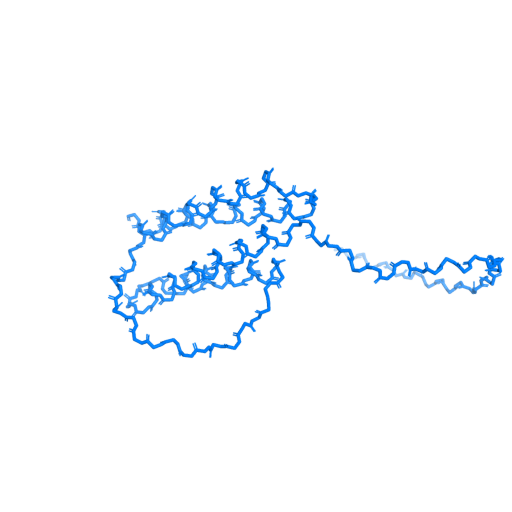A N 1
ATOM 640 C CA . SER A 1 91 ? 1.500 21.848 0.936 1.00 54.81 91 SER A CA 1
ATOM 641 C C . SER A 1 91 ? 0.394 22.671 1.600 1.00 54.81 91 SER A C 1
ATOM 643 O O . SER A 1 91 ? -0.111 22.310 2.665 1.00 54.81 91 SER A O 1
ATOM 645 N N . ALA A 1 92 ? 0.067 23.819 1.007 1.00 48.31 92 ALA A N 1
ATOM 646 C CA . ALA A 1 92 ? -0.869 24.792 1.558 1.00 48.31 92 ALA A CA 1
ATOM 647 C C . ALA A 1 92 ? -2.323 24.287 1.518 1.00 48.31 92 ALA A C 1
ATOM 649 O O . ALA A 1 92 ? -2.780 23.787 0.494 1.00 48.31 92 ALA A O 1
ATOM 650 N N . SER A 1 93 ? -3.024 24.474 2.644 1.00 54.03 93 SER A N 1
ATOM 651 C CA . SER A 1 93 ? -4.473 24.370 2.886 1.00 54.03 93 SER A CA 1
ATOM 652 C C . SER A 1 93 ? -5.314 23.715 1.785 1.00 54.03 93 SER A C 1
ATOM 654 O O . SER A 1 93 ? -5.991 24.395 1.013 1.00 54.03 93 SER A O 1
ATOM 656 N N . ALA A 1 94 ? -5.352 22.384 1.783 1.00 54.12 94 ALA A N 1
ATOM 657 C CA . ALA A 1 94 ? -6.468 21.645 1.208 1.00 54.12 94 ALA A CA 1
ATOM 658 C C . ALA A 1 94 ? -7.605 21.572 2.243 1.00 54.12 94 ALA A C 1
ATOM 660 O O . ALA A 1 94 ? -7.358 21.409 3.439 1.00 54.12 94 ALA A O 1
ATOM 661 N N . SER A 1 95 ? -8.850 21.726 1.787 1.00 54.97 95 SER A N 1
ATOM 662 C CA . SER A 1 95 ? -10.049 21.472 2.595 1.00 54.97 95 SER A CA 1
ATOM 663 C C . SER A 1 95 ? -9.941 20.086 3.236 1.00 54.97 95 SER A C 1
ATOM 665 O O . SER A 1 95 ? -9.569 19.148 2.536 1.00 54.97 95 SER A O 1
ATOM 667 N N . VAL A 1 96 ? -10.210 19.969 4.542 1.00 56.91 96 VAL A N 1
ATOM 668 C CA . VAL A 1 96 ? -10.068 18.704 5.280 1.00 56.91 96 VAL A CA 1
ATOM 669 C C . VAL A 1 96 ? -11.024 17.681 4.656 1.00 56.91 96 VAL A C 1
ATOM 671 O O . VAL A 1 96 ? -12.240 17.853 4.787 1.00 56.91 96 VAL A O 1
ATOM 674 N N . PRO A 1 97 ? -10.523 16.652 3.947 1.00 62.16 97 PRO A N 1
ATOM 675 C CA . PRO A 1 97 ? -11.386 15.583 3.478 1.00 62.16 97 PRO A CA 1
ATOM 676 C C . PRO A 1 97 ? -11.974 14.850 4.695 1.00 62.16 97 PRO A C 1
ATOM 678 O O . PRO A 1 97 ? -11.376 14.878 5.775 1.00 62.16 97 PRO A O 1
ATOM 681 N N . PRO A 1 98 ? -13.147 14.206 4.561 1.00 79.94 98 PRO A N 1
ATOM 682 C CA . PRO A 1 98 ? -13.678 13.379 5.636 1.00 79.94 98 PRO A CA 1
ATOM 683 C C . PRO A 1 98 ? -12.639 12.329 6.053 1.00 79.94 98 PRO A C 1
ATOM 685 O O . PRO A 1 98 ? -11.942 11.769 5.206 1.00 79.94 98 PRO A O 1
ATOM 688 N N . VAL A 1 99 ? -12.534 12.082 7.362 1.00 89.81 99 VAL A N 1
ATOM 689 C CA . VAL A 1 99 ? -11.665 11.031 7.910 1.00 89.81 99 VAL A CA 1
ATOM 690 C C . VAL A 1 99 ? -12.094 9.691 7.300 1.00 89.81 99 VAL A C 1
ATOM 692 O O . VAL A 1 99 ? -13.276 9.350 7.416 1.00 89.81 99 VAL A O 1
ATOM 695 N N . PRO A 1 100 ? -11.187 8.939 6.654 1.00 93.56 100 PRO A N 1
ATOM 696 C CA . PRO A 1 100 ? -11.540 7.672 6.028 1.00 93.56 100 PRO A CA 1
ATOM 697 C C . PRO A 1 100 ? -11.965 6.647 7.082 1.00 93.56 100 PRO A C 1
ATOM 699 O O . PRO A 1 100 ? -11.333 6.500 8.131 1.00 93.56 100 PRO A O 1
ATOM 702 N N . SER A 1 101 ? -13.049 5.929 6.796 1.00 93.88 101 SER A N 1
ATOM 703 C CA . SER A 1 101 ? -13.498 4.804 7.613 1.00 93.88 101 SER A CA 1
ATOM 704 C C . SER A 1 101 ? -12.612 3.572 7.398 1.00 93.88 101 SER A C 1
ATOM 706 O O . SER A 1 101 ? -11.856 3.476 6.429 1.00 93.88 101 SER A O 1
ATOM 708 N N . ALA A 1 102 ? -12.747 2.568 8.268 1.00 93.69 102 ALA A N 1
ATOM 709 C CA . ALA A 1 102 ? -12.088 1.281 8.056 1.00 93.69 102 ALA A CA 1
ATOM 710 C C . ALA A 1 102 ? -12.558 0.593 6.759 1.00 93.69 102 ALA A C 1
ATOM 712 O O . ALA A 1 102 ? -11.766 -0.095 6.113 1.00 93.69 102 ALA A O 1
ATOM 713 N N . GLN A 1 103 ? -13.817 0.801 6.344 1.00 95.94 103 GLN A N 1
ATOM 714 C CA . GLN A 1 103 ? -14.302 0.309 5.053 1.00 95.94 103 GLN A CA 1
ATOM 715 C C . GLN A 1 103 ? -13.627 1.021 3.875 1.00 95.94 103 GLN A C 1
ATOM 717 O O . GLN A 1 103 ? -13.280 0.354 2.901 1.00 95.94 103 GLN A O 1
ATOM 722 N N . ASP A 1 104 ? -13.405 2.336 3.973 1.00 96.62 104 ASP A N 1
ATOM 723 C CA . ASP A 1 104 ? -12.714 3.106 2.930 1.00 96.62 104 ASP A CA 1
ATOM 724 C C . ASP A 1 104 ? -11.259 2.647 2.782 1.00 96.62 104 ASP A C 1
ATOM 726 O O . ASP A 1 104 ? -10.808 2.391 1.666 1.00 96.62 104 ASP A O 1
ATOM 730 N N . LEU A 1 105 ? -10.548 2.451 3.901 1.00 97.62 105 LEU A N 1
ATOM 731 C CA . LEU A 1 105 ? -9.193 1.888 3.896 1.00 97.62 105 LEU A CA 1
ATOM 732 C C . LEU A 1 105 ? -9.181 0.486 3.274 1.00 97.62 105 LEU A C 1
ATOM 734 O O . LEU A 1 105 ? -8.391 0.209 2.378 1.00 97.62 105 LEU A O 1
ATOM 738 N N . ALA A 1 106 ? -10.100 -0.395 3.677 1.00 98.44 106 ALA A N 1
ATOM 739 C CA . ALA A 1 106 ? -10.155 -1.754 3.143 1.00 98.44 106 ALA A CA 1
ATOM 740 C C . ALA A 1 106 ? -10.478 -1.809 1.639 1.00 98.44 106 ALA A C 1
ATOM 742 O O . ALA A 1 106 ? -10.073 -2.753 0.952 1.00 98.44 106 ALA A O 1
ATOM 743 N N . ALA A 1 107 ? -11.246 -0.841 1.132 1.00 98.50 107 ALA A N 1
ATOM 744 C CA . ALA A 1 107 ? -11.501 -0.688 -0.293 1.00 98.50 107 ALA A CA 1
ATOM 745 C C . ALA A 1 107 ? -10.243 -0.199 -1.022 1.00 98.50 107 ALA A C 1
ATOM 747 O O . ALA A 1 107 ? -9.855 -0.817 -2.012 1.00 98.50 107 ALA A O 1
ATOM 748 N N . ALA A 1 108 ? -9.571 0.825 -0.488 1.00 98.56 108 ALA A N 1
ATOM 749 C CA . ALA A 1 108 ? -8.331 1.357 -1.045 1.00 98.56 108 ALA A CA 1
ATOM 750 C C . ALA A 1 108 ? -7.229 0.287 -1.139 1.00 98.56 108 ALA A C 1
ATOM 752 O O . ALA A 1 108 ? -6.604 0.154 -2.187 1.00 98.56 108 ALA A O 1
ATOM 753 N N . GLU A 1 109 ? -7.057 -0.538 -0.104 1.00 98.81 109 GLU A N 1
ATOM 754 C CA . GLU A 1 109 ? -6.116 -1.669 -0.116 1.00 98.81 109 GLU A CA 1
ATOM 755 C C . GLU A 1 109 ? -6.456 -2.711 -1.186 1.00 98.81 109 GLU A C 1
ATOM 757 O O . GLU A 1 109 ? -5.595 -3.207 -1.912 1.00 98.81 109 GLU A O 1
ATOM 762 N N . ALA A 1 110 ? -7.741 -3.049 -1.325 1.00 98.81 110 ALA A N 1
ATOM 763 C CA . ALA A 1 110 ? -8.174 -4.001 -2.341 1.00 98.81 110 ALA A CA 1
ATOM 764 C C . ALA A 1 110 ? -7.981 -3.448 -3.763 1.00 98.81 110 ALA A C 1
ATOM 766 O O . ALA A 1 110 ? -7.673 -4.206 -4.686 1.00 98.81 110 ALA A O 1
ATOM 767 N N . ASP A 1 111 ? -8.178 -2.145 -3.952 1.00 98.88 111 ASP A N 1
ATOM 768 C CA . ASP A 1 111 ? -7.945 -1.461 -5.221 1.00 98.88 111 ASP A CA 1
ATOM 769 C C . ASP A 1 111 ? -6.450 -1.397 -5.546 1.00 98.88 111 ASP A C 1
ATOM 771 O O . ASP A 1 111 ? -6.065 -1.714 -6.676 1.00 98.88 111 ASP A O 1
ATOM 775 N N . ALA A 1 112 ? -5.609 -1.094 -4.555 1.00 98.75 112 ALA A N 1
ATOM 776 C CA . ALA A 1 112 ? -4.159 -1.122 -4.677 1.00 98.75 112 ALA A CA 1
ATOM 777 C C . ALA A 1 112 ? -3.666 -2.520 -5.074 1.00 98.75 112 ALA A C 1
ATOM 779 O O . ALA A 1 112 ? -3.031 -2.661 -6.121 1.00 98.75 112 ALA A O 1
ATOM 780 N N . ALA A 1 113 ? -4.110 -3.571 -4.379 1.00 98.81 113 ALA A N 1
ATOM 781 C CA . ALA A 1 113 ? -3.743 -4.948 -4.704 1.00 98.81 113 ALA A CA 1
ATOM 782 C C . ALA A 1 113 ? -4.051 -5.308 -6.170 1.00 98.81 113 ALA A C 1
ATOM 784 O O . ALA A 1 113 ? -3.233 -5.917 -6.869 1.00 98.81 113 ALA A O 1
ATOM 785 N N . ARG A 1 114 ? -5.216 -4.888 -6.687 1.00 98.81 114 ARG A N 1
ATOM 786 C CA . ARG A 1 114 ? -5.573 -5.069 -8.107 1.00 98.81 114 ARG A CA 1
ATOM 787 C C . ARG A 1 114 ? -4.694 -4.228 -9.031 1.00 98.81 114 ARG A C 1
ATOM 789 O O . ARG A 1 114 ? -4.285 -4.714 -10.087 1.00 98.81 114 ARG A O 1
ATOM 796 N N . ALA A 1 115 ? -4.378 -2.994 -8.650 1.00 98.69 115 ALA A N 1
ATOM 797 C CA . ALA A 1 115 ? -3.449 -2.151 -9.392 1.00 98.69 115 ALA A CA 1
ATOM 798 C C . ALA A 1 115 ? -2.049 -2.787 -9.478 1.00 98.69 115 ALA A C 1
ATOM 800 O O . ALA A 1 115 ? -1.448 -2.752 -10.551 1.00 98.69 115 ALA A O 1
ATOM 801 N N . ARG A 1 116 ? -1.566 -3.455 -8.421 1.00 98.56 116 ARG A N 1
ATOM 802 C CA . ARG A 1 116 ? -0.287 -4.194 -8.420 1.00 98.56 116 ARG A CA 1
ATOM 803 C C . ARG A 1 116 ? -0.303 -5.385 -9.366 1.00 98.56 116 ARG A C 1
ATOM 805 O O . ARG A 1 116 ? 0.667 -5.580 -10.093 1.00 98.56 116 ARG A O 1
ATOM 812 N N . VAL A 1 117 ? -1.408 -6.129 -9.442 1.00 98.25 117 VAL A N 1
ATOM 813 C CA . VAL A 1 117 ? -1.580 -7.194 -10.450 1.00 98.25 117 VAL A CA 1
ATOM 814 C C . VAL A 1 117 ? -1.504 -6.619 -11.869 1.00 98.25 117 VAL A C 1
ATOM 816 O O . VAL A 1 117 ? -0.795 -7.158 -12.720 1.00 98.25 117 VAL A O 1
ATOM 819 N N . ASN A 1 118 ? -2.167 -5.487 -12.117 1.00 98.38 118 ASN A N 1
ATOM 820 C CA . ASN A 1 118 ? -2.109 -4.817 -13.416 1.00 98.38 118 ASN A CA 1
ATOM 821 C C . ASN A 1 118 ? -0.695 -4.309 -13.736 1.00 98.38 118 ASN A C 1
ATOM 823 O O . ASN A 1 118 ? -0.224 -4.506 -14.852 1.00 98.38 118 ASN A O 1
ATOM 827 N N . ALA A 1 119 ? -0.003 -3.685 -12.782 1.00 98.19 119 ALA A N 1
ATOM 828 C CA . ALA A 1 119 ? 1.366 -3.203 -12.958 1.00 98.19 119 ALA A CA 1
ATOM 829 C C . ALA A 1 119 ? 2.349 -4.363 -13.194 1.00 98.19 119 ALA A C 1
ATOM 831 O O . ALA A 1 119 ? 3.182 -4.283 -14.091 1.00 98.19 119 ALA A O 1
ATOM 832 N N . CYS A 1 120 ? 2.190 -5.472 -12.466 1.00 98.06 120 CYS A N 1
ATOM 833 C CA . CYS A 1 120 ? 2.962 -6.702 -12.651 1.00 98.06 120 CYS A CA 1
ATOM 834 C C . CYS A 1 120 ? 2.850 -7.231 -14.090 1.00 98.06 120 CYS A C 1
ATOM 836 O O . CYS A 1 120 ? 3.857 -7.594 -14.686 1.00 98.06 120 CYS A O 1
ATOM 838 N N . SER A 1 121 ? 1.655 -7.184 -14.693 1.00 97.56 121 SER A N 1
ATOM 839 C CA . SER A 1 121 ? 1.455 -7.595 -16.094 1.00 97.56 121 SER A CA 1
ATOM 840 C C . SER A 1 121 ? 2.126 -6.686 -17.134 1.00 97.56 121 SER A C 1
ATOM 842 O O . SER A 1 121 ? 2.317 -7.108 -18.273 1.00 97.56 121 SER A O 1
ATOM 844 N N . ARG A 1 122 ? 2.462 -5.443 -16.760 1.00 97.38 122 ARG A N 1
ATOM 845 C CA . ARG A 1 122 ? 3.135 -4.463 -17.629 1.00 97.38 122 ARG A CA 1
ATOM 846 C C . ARG A 1 122 ? 4.649 -4.429 -17.432 1.00 97.38 122 ARG A C 1
ATOM 848 O O . ARG A 1 122 ? 5.327 -3.848 -18.273 1.00 97.38 122 ARG A O 1
ATOM 855 N N . ALA A 1 123 ? 5.152 -4.980 -16.327 1.00 97.69 123 ALA A N 1
ATOM 856 C CA . ALA A 1 123 ? 6.567 -4.939 -15.991 1.00 97.69 123 ALA A CA 1
ATOM 857 C C . ALA A 1 123 ? 7.388 -5.736 -17.011 1.00 97.69 123 ALA A C 1
ATOM 859 O O . ALA A 1 123 ? 7.050 -6.874 -17.348 1.00 97.69 123 ALA A O 1
ATOM 860 N N . VAL A 1 124 ? 8.465 -5.124 -17.495 1.00 98.00 124 VAL A N 1
ATOM 861 C CA . VAL A 1 124 ? 9.400 -5.739 -18.440 1.00 98.00 124 VAL A CA 1
ATOM 862 C C . VAL A 1 124 ? 10.416 -6.593 -17.686 1.00 98.00 124 VAL A C 1
ATOM 864 O O . VAL A 1 124 ? 10.708 -7.717 -18.098 1.00 98.00 124 VAL A O 1
ATOM 867 N N . GLU A 1 125 ? 10.916 -6.096 -16.553 1.00 97.44 125 GLU A N 1
ATOM 868 C CA . GLU A 1 125 ? 11.902 -6.788 -15.734 1.00 97.44 125 GLU A CA 1
ATOM 869 C C . GLU A 1 125 ? 11.240 -7.781 -14.760 1.00 97.44 125 GLU A C 1
ATOM 871 O O . GLU A 1 125 ? 10.358 -7.411 -13.972 1.00 97.44 125 GLU A O 1
ATOM 876 N N . PRO A 1 126 ? 11.695 -9.048 -14.722 1.00 97.50 126 PRO A N 1
ATOM 877 C CA . PRO A 1 126 ? 11.076 -10.082 -13.895 1.00 97.50 126 PRO A CA 1
ATOM 878 C C . PRO A 1 126 ? 11.198 -9.804 -12.391 1.00 97.50 126 PRO A C 1
ATOM 880 O O . PRO A 1 126 ? 10.306 -10.181 -11.628 1.00 97.50 126 PRO A O 1
ATOM 883 N N . GLU A 1 127 ? 12.261 -9.125 -11.949 1.00 97.62 127 GLU A N 1
ATOM 884 C CA . GLU A 1 127 ? 12.408 -8.758 -10.536 1.00 97.62 127 GLU A CA 1
ATOM 885 C C . GLU A 1 127 ? 11.382 -7.697 -10.121 1.00 97.62 127 GLU A C 1
ATOM 887 O O . GLU A 1 127 ? 10.804 -7.796 -9.038 1.00 97.62 127 GLU A O 1
ATOM 892 N N . LEU A 1 128 ? 11.075 -6.727 -10.993 1.00 98.19 128 LEU A N 1
ATOM 893 C CA . LEU A 1 128 ? 10.007 -5.773 -10.710 1.00 98.19 128 LEU A CA 1
ATOM 894 C C . LEU A 1 128 ? 8.644 -6.468 -10.698 1.00 98.19 128 LEU A C 1
ATOM 896 O O . LEU A 1 128 ? 7.861 -6.234 -9.781 1.00 98.19 128 LEU A O 1
ATOM 900 N N . ALA A 1 129 ? 8.367 -7.345 -11.665 1.00 98.56 129 ALA A N 1
ATOM 901 C CA . ALA A 1 129 ? 7.123 -8.115 -11.685 1.00 98.56 129 ALA A CA 1
ATOM 902 C C . ALA A 1 129 ? 6.931 -8.906 -10.376 1.00 98.56 129 ALA A C 1
ATOM 904 O O . ALA A 1 129 ? 5.863 -8.869 -9.760 1.00 98.56 129 ALA A O 1
ATOM 905 N N . ARG A 1 130 ? 7.996 -9.564 -9.897 1.00 98.62 130 ARG A N 1
ATOM 906 C CA . ARG A 1 130 ? 8.006 -10.285 -8.618 1.00 98.62 130 ARG A CA 1
ATOM 907 C C . ARG A 1 130 ? 7.752 -9.354 -7.434 1.00 98.62 130 ARG A C 1
ATOM 909 O O . ARG A 1 130 ? 6.926 -9.685 -6.585 1.00 98.62 130 ARG A O 1
ATOM 916 N N . LEU A 1 131 ? 8.433 -8.210 -7.372 1.00 98.75 131 LEU A N 1
ATOM 917 C CA . LEU A 1 131 ? 8.233 -7.224 -6.311 1.00 98.75 131 LEU A CA 1
ATOM 918 C C . LEU A 1 131 ? 6.782 -6.722 -6.287 1.00 98.75 131 LEU A C 1
ATOM 920 O O . LEU A 1 131 ? 6.148 -6.754 -5.236 1.00 98.75 131 LEU A O 1
ATOM 924 N N . LEU A 1 132 ? 6.227 -6.342 -7.439 1.00 98.81 132 LEU A N 1
ATOM 925 C CA . LEU A 1 132 ? 4.843 -5.876 -7.561 1.00 98.81 132 LEU A CA 1
ATOM 926 C C . LEU A 1 132 ? 3.833 -6.946 -7.135 1.00 98.81 132 LEU A C 1
ATOM 928 O O . LEU A 1 132 ? 2.859 -6.629 -6.458 1.00 98.81 132 LEU A O 1
ATOM 932 N N . ALA A 1 133 ? 4.074 -8.215 -7.475 1.00 98.75 133 ALA A N 1
ATOM 933 C CA . ALA A 1 133 ? 3.227 -9.316 -7.026 1.00 98.75 133 ALA A CA 1
ATOM 934 C C . ALA A 1 133 ? 3.252 -9.490 -5.496 1.00 98.75 133 ALA A C 1
ATOM 936 O O . ALA A 1 133 ? 2.205 -9.716 -4.889 1.00 98.75 133 ALA A O 1
ATOM 937 N N . LEU A 1 134 ? 4.425 -9.366 -4.866 1.00 98.88 134 LEU A N 1
ATOM 938 C CA . LEU A 1 134 ? 4.565 -9.457 -3.408 1.00 98.88 134 LEU A CA 1
ATOM 939 C C . LEU A 1 134 ? 3.898 -8.277 -2.693 1.00 98.88 134 LEU A C 1
ATOM 941 O O . LEU A 1 134 ? 3.191 -8.491 -1.710 1.00 98.88 134 LEU A O 1
ATOM 945 N N . VAL A 1 135 ? 4.069 -7.059 -3.211 1.00 98.81 135 VAL A N 1
ATOM 946 C CA . VAL A 1 135 ? 3.386 -5.862 -2.699 1.00 98.81 135 VAL A CA 1
ATOM 947 C C . VAL A 1 135 ? 1.870 -6.027 -2.822 1.00 98.81 135 VAL A C 1
ATOM 949 O O . VAL A 1 135 ? 1.163 -5.887 -1.830 1.00 98.81 135 VAL A O 1
ATOM 952 N N . GLY A 1 136 ? 1.364 -6.447 -3.986 1.00 98.75 136 GLY A N 1
ATOM 953 C CA . GLY A 1 136 ? -0.074 -6.662 -4.177 1.00 98.75 136 GLY A CA 1
ATOM 954 C C . GLY A 1 136 ? -0.655 -7.754 -3.273 1.00 98.75 136 GLY A C 1
ATOM 955 O O . GLY A 1 136 ? -1.794 -7.648 -2.820 1.00 98.75 136 GLY A O 1
ATOM 956 N N . ALA A 1 137 ? 0.121 -8.796 -2.960 1.00 98.88 137 ALA A N 1
ATOM 957 C CA . ALA A 1 137 ? -0.279 -9.807 -1.983 1.00 98.88 137 ALA A CA 1
ATOM 958 C C . ALA A 1 137 ? -0.342 -9.244 -0.550 1.00 98.88 137 ALA A C 1
ATOM 960 O O . ALA A 1 137 ? -1.257 -9.597 0.196 1.00 98.88 137 ALA A O 1
ATOM 961 N N . SER A 1 138 ? 0.599 -8.367 -0.181 1.00 98.81 138 SER A N 1
ATOM 962 C CA . SER A 1 138 ? 0.605 -7.648 1.101 1.00 98.81 138 SER A CA 1
ATOM 963 C C . SER A 1 138 ? -0.658 -6.790 1.255 1.00 98.81 138 SER A C 1
ATOM 965 O O . SER A 1 138 ? -1.413 -6.979 2.208 1.00 98.81 138 SER A O 1
ATOM 967 N N . GLU A 1 139 ? -0.967 -5.966 0.250 1.00 98.81 139 GLU A N 1
ATOM 968 C CA . GLU A 1 139 ? -2.149 -5.086 0.210 1.00 98.81 139 GLU A CA 1
ATOM 969 C C . GLU A 1 139 ? -3.466 -5.882 0.261 1.00 98.81 139 GLU A C 1
ATOM 971 O O . GLU A 1 139 ? -4.404 -5.544 0.985 1.00 98.81 139 GLU A O 1
ATOM 976 N N . ALA A 1 140 ? -3.543 -7.026 -0.429 1.00 98.81 140 ALA A N 1
ATOM 977 C CA . ALA A 1 140 ? -4.697 -7.918 -0.309 1.00 98.81 140 ALA A CA 1
ATOM 978 C C . ALA A 1 140 ? -4.864 -8.459 1.127 1.00 98.81 140 ALA A C 1
ATOM 980 O O . ALA A 1 140 ? -5.991 -8.599 1.617 1.00 98.81 140 ALA A O 1
ATOM 981 N N . GLY A 1 141 ? -3.749 -8.745 1.806 1.00 98.81 141 GLY A N 1
ATOM 982 C CA . GLY A 1 141 ? -3.718 -9.123 3.217 1.00 98.81 141 GLY A CA 1
ATOM 983 C C . GLY A 1 141 ? -4.190 -7.997 4.138 1.00 98.81 141 GLY A C 1
ATOM 984 O O . GLY A 1 141 ? -4.998 -8.248 5.034 1.00 98.81 141 GLY A O 1
ATOM 985 N N . HIS A 1 142 ? -3.766 -6.757 3.885 1.00 98.62 142 HIS A N 1
ATOM 986 C CA . HIS A 1 142 ? -4.219 -5.567 4.615 1.00 98.62 142 HIS A CA 1
ATOM 987 C C . HIS A 1 142 ? -5.725 -5.355 4.459 1.00 98.62 142 HIS A C 1
ATOM 989 O O . HIS A 1 142 ? -6.435 -5.221 5.456 1.00 98.62 142 HIS A O 1
ATO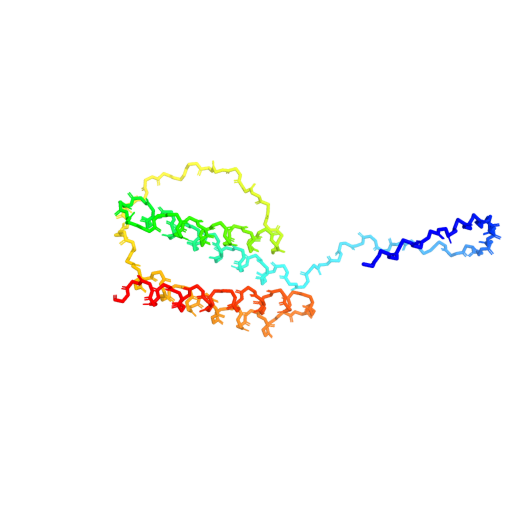M 995 N N . ALA A 1 143 ? -6.247 -5.449 3.232 1.00 98.75 143 ALA A N 1
ATOM 996 C CA . ALA A 1 143 ? -7.681 -5.360 2.961 1.00 98.75 143 ALA A CA 1
ATOM 997 C C . ALA A 1 143 ? -8.488 -6.413 3.738 1.00 98.75 143 ALA A C 1
ATOM 999 O O . ALA A 1 143 ? -9.568 -6.124 4.262 1.00 98.75 143 ALA A O 1
ATOM 1000 N N . ALA A 1 144 ? -7.988 -7.652 3.797 1.00 98.44 144 ALA A N 1
ATOM 1001 C CA . ALA A 1 144 ? -8.628 -8.735 4.538 1.00 98.44 144 ALA A CA 1
ATOM 1002 C C . ALA A 1 144 ? -8.591 -8.488 6.053 1.00 98.44 144 ALA A C 1
ATOM 1004 O O . ALA A 1 144 ? -9.608 -8.664 6.727 1.00 98.44 144 ALA A O 1
ATOM 1005 N N . PHE A 1 145 ? -7.448 -8.038 6.572 1.00 98.25 145 PHE A N 1
ATOM 1006 C CA . PHE A 1 145 ? -7.280 -7.680 7.976 1.00 98.25 145 PHE A CA 1
ATOM 1007 C C . PHE A 1 145 ? -8.232 -6.557 8.398 1.00 98.25 145 PHE A C 1
ATOM 1009 O O . PHE A 1 145 ? -8.957 -6.720 9.376 1.00 98.25 145 PHE A O 1
ATOM 1016 N N . LEU A 1 146 ? -8.295 -5.459 7.639 1.00 97.56 146 LEU A N 1
ATOM 1017 C CA . LEU A 1 146 ? -9.171 -4.322 7.932 1.00 97.56 146 LEU A CA 1
ATOM 1018 C C . LEU A 1 146 ? -10.647 -4.732 7.944 1.00 97.56 146 LEU A C 1
ATOM 1020 O O . LEU A 1 146 ? -11.385 -4.356 8.851 1.00 97.56 146 LEU A O 1
ATOM 1024 N N . LYS A 1 147 ? -11.076 -5.564 6.987 1.00 97.31 147 LYS A N 1
ATOM 1025 C CA . LYS A 1 147 ? -12.442 -6.110 6.987 1.00 97.31 147 LYS A CA 1
ATOM 1026 C C . LYS A 1 147 ? -12.700 -6.939 8.238 1.00 97.31 147 LYS A C 1
ATOM 1028 O O . LYS A 1 147 ? -13.725 -6.749 8.871 1.00 97.31 147 LYS A O 1
ATOM 1033 N N . ALA A 1 148 ? -11.788 -7.834 8.612 1.00 96.44 148 ALA A N 1
ATOM 1034 C CA . ALA A 1 148 ? -11.982 -8.719 9.758 1.00 96.44 148 ALA A CA 1
ATOM 1035 C C . ALA A 1 148 ? -11.935 -7.988 11.112 1.00 96.44 148 ALA A C 1
ATOM 1037 O O . ALA A 1 148 ? -12.693 -8.329 12.016 1.00 96.44 148 ALA A O 1
ATOM 1038 N N . ALA A 1 149 ? -11.051 -7.001 11.263 1.00 91.56 149 ALA A N 1
ATOM 1039 C CA . ALA A 1 149 ? -10.788 -6.335 12.538 1.00 91.56 149 ALA A CA 1
ATOM 1040 C C . ALA A 1 149 ? -11.755 -5.180 12.857 1.00 91.56 149 ALA A C 1
ATOM 1042 O O . ALA A 1 149 ? -11.810 -4.740 14.006 1.00 91.56 149 ALA A O 1
ATOM 1043 N N . PHE A 1 150 ? -12.505 -4.699 11.859 1.00 85.62 150 PHE A N 1
ATOM 1044 C CA . PHE A 1 150 ? -13.443 -3.574 11.974 1.00 85.62 150 PHE A CA 1
ATOM 1045 C C . PHE A 1 150 ? -14.862 -3.911 11.465 1.00 85.62 150 PHE A C 1
ATOM 1047 O O . PHE A 1 150 ? -15.633 -2.997 11.160 1.00 85.62 150 PHE A O 1
ATOM 1054 N N . SER A 1 151 ? -15.188 -5.207 11.345 1.00 77.81 151 SER A N 1
ATOM 1055 C CA . SER A 1 151 ? -16.556 -5.700 11.087 1.00 77.81 151 SER A CA 1
ATOM 1056 C C . SER A 1 151 ? -17.485 -5.521 12.285 1.00 77.81 151 SER A C 1
ATOM 1058 O O . SER A 1 151 ? -16.995 -5.593 13.435 1.00 77.81 151 SER A O 1
#

Sequence (151 aa):
MTRRTALALLAGAGLAACTSGGDSVADTSPTVDPDAGTRAEVVAQEWALVALYDAALAAPSGRADELTLLREQHIEHARALGSTPATPTPSASASVPPVPSAQDLAAAEADAARARVNACSRAVEPELARLLALVGASEAGHAAFLKAAFS

Radius of gyration: 23.39 Å; Cα contacts (8 Å, |Δi|>4): 110; chains: 1; bounding box: 64×58×49 Å

Foldseek 3Di:
DDDDDDDDDDDDDDDDDDDDDDPPVPPPPPDPQPCPVLLVVLLVLLVVLLVLLVLQLVDDDPCNVVSVVLSVVSVVLSVVSVDDDDDDDDDPDDPNDPNDDLLNSLVSLLVSLVSLCVSLVVDPDPVSNVSSNVSSVVSPVSSVCSVVVVD

pLDDT: mean 83.98, std 19.65, range [39.69, 98.88]

Secondary structure (DSSP, 8-state):
----------------------------S----TTHHHHHHHHHHHHHHHHHHHHHHTS--TTHHHHHHHHHHHHHHHHHTT---PPPP-------PPPPPHHHHHHHHHHHHHHHHHHHHH-SSHHHHHHHHHHHHHHHHHHHHHHHH--

Solvent-accessible surface area (backbone atoms only — not comparable to full-atom values): 9172 Å² total; per-residue (Å²): 140,87,84,87,84,82,88,82,90,80,90,78,82,88,77,91,76,89,75,80,88,72,89,69,75,72,80,76,67,81,78,76,65,89,44,52,66,61,40,54,53,51,34,53,51,27,53,51,49,34,52,49,40,52,45,35,63,73,45,94,57,100,54,50,70,60,52,49,54,54,32,52,48,31,55,49,51,20,38,75,59,68,48,70,89,71,80,86,70,89,76,80,86,70,79,83,71,80,68,55,48,62,66,52,51,23,49,52,25,44,50,47,17,51,50,22,52,56,49,27,74,68,43,79,52,68,67,57,21,51,51,30,47,53,52,18,53,48,28,42,48,49,18,50,48,38,48,69,78,67,106

Mean predicted aligned error: 12.11 Å

Nearest PDB structures (foldseek):
  2ib0-assembly1_B  TM=7.421E-01  e=7.515E-03  Mycobacterium tuberculosis
  8sqp-assembly1_A  TM=7.026E-01  e=1.164E-01  Brucella abortus 2308
  8sqr-assembly1_A  TM=7.247E-01  e=1.432E-01  Brucella abortus 2308
  2qqy-assembly1_A  TM=6.005E-01  e=9.969E-02  Bacillus anthracis str. Ames
  3r2h-assembly1_A  TM=6.811E-01  e=6.090E-01  Pseudomonas aeruginosa